Protein AF-A0A7Z0PFU5-F1 (afdb_monomer)

Solvent-accessible surface area (backbone atoms only — not comparable to full-atom values): 7622 Å² total; per-residue (Å²): 95,40,82,46,79,32,60,71,58,69,29,48,70,79,31,44,76,48,73,51,24,71,50,73,45,77,44,94,81,73,41,79,42,76,35,34,83,86,51,81,87,68,68,55,54,33,39,39,42,37,40,73,45,82,61,56,28,43,28,34,16,42,44,35,42,42,52,94,60,75,27,30,38,36,44,28,23,44,59,11,38,40,32,45,43,24,29,49,36,74,40,51,35,38,34,45,26,9,21,59,73,40,72,54,96,74,36,80,78,50,66,49,80,43,68,13,46,33,38,28,66,29,46,37,44,31,72,42,49,76,44,80,45,45,65,42,78,46,69,72,35,59,78,48,72,93

Radius of gyration: 14.57 Å; Cα contacts (8 Å, |Δi|>4): 423; chains: 1; bounding box: 32×33×33 Å

Structure (mmCIF, N/CA/C/O backbone):
data_AF-A0A7Z0PFU5-F1
#
_entry.id   AF-A0A7Z0PFU5-F1
#
loop_
_atom_site.group_PDB
_atom_site.id
_atom_site.type_symbol
_atom_site.label_atom_id
_atom_site.label_alt_id
_atom_site.label_comp_id
_atom_site.label_asym_id
_atom_site.label_entity_id
_atom_site.label_seq_id
_atom_site.pdbx_PDB_ins_code
_atom_site.Cartn_x
_atom_site.Cartn_y
_atom_site.Cartn_z
_atom_site.occupancy
_atom_site.B_iso_or_equiv
_atom_site.auth_seq_id
_atom_site.auth_comp_id
_atom_site.auth_asym_id
_atom_site.auth_atom_id
_atom_site.pdbx_PDB_model_num
ATOM 1 N N . VAL A 1 1 ? -0.068 -11.520 -8.254 1.00 90.56 1 VAL A N 1
ATOM 2 C CA . VAL A 1 1 ? -0.134 -10.581 -7.090 1.00 90.56 1 VAL A CA 1
ATOM 3 C C . VAL A 1 1 ? 1.230 -10.490 -6.425 1.00 90.56 1 VAL A C 1
ATOM 5 O O . VAL A 1 1 ? 1.909 -11.505 -6.357 1.00 90.56 1 VAL A O 1
ATOM 8 N N . SER A 1 2 ? 1.641 -9.316 -5.938 1.00 94.19 2 SER A N 1
ATOM 9 C CA . SER A 1 2 ? 2.787 -9.179 -5.024 1.00 94.19 2 SER A CA 1
ATOM 10 C C . SER A 1 2 ? 2.278 -9.054 -3.589 1.00 94.19 2 SER A C 1
ATOM 12 O O . SER A 1 2 ? 1.495 -8.150 -3.313 1.00 94.19 2 SER A O 1
ATOM 14 N N . HIS A 1 3 ? 2.687 -9.951 -2.689 1.00 94.94 3 HIS A N 1
ATOM 15 C CA . HIS A 1 3 ? 2.296 -9.930 -1.274 1.00 94.94 3 HIS A CA 1
ATOM 16 C C . HIS A 1 3 ? 3.521 -9.661 -0.408 1.00 94.94 3 HIS A C 1
ATOM 18 O O . HIS A 1 3 ? 4.440 -10.475 -0.345 1.00 94.94 3 HIS A O 1
ATOM 24 N N . SER A 1 4 ? 3.513 -8.514 0.263 1.00 96.25 4 SER A N 1
ATOM 25 C CA . SER A 1 4 ? 4.558 -8.084 1.185 1.00 96.25 4 SER A CA 1
ATOM 26 C C . SER A 1 4 ? 3.995 -8.007 2.597 1.00 96.25 4 SER A C 1
ATOM 28 O O . SER A 1 4 ? 3.005 -7.317 2.835 1.00 96.25 4 SER A O 1
ATOM 30 N N . THR A 1 5 ? 4.638 -8.690 3.542 1.00 97.62 5 THR A N 1
ATOM 31 C CA . THR A 1 5 ? 4.245 -8.679 4.955 1.00 97.62 5 THR A CA 1
ATOM 32 C C . THR A 1 5 ? 5.131 -7.748 5.770 1.00 97.62 5 THR A C 1
ATOM 34 O O . THR A 1 5 ? 6.357 -7.803 5.657 1.00 97.62 5 THR A O 1
ATOM 37 N N . PHE A 1 6 ? 4.528 -6.967 6.658 1.00 98.00 6 PHE A N 1
ATOM 38 C CA . PHE A 1 6 ? 5.217 -6.010 7.515 1.00 98.00 6 PHE A CA 1
ATOM 39 C C . PHE A 1 6 ? 4.883 -6.259 8.985 1.00 98.00 6 PHE A C 1
ATOM 41 O O . PHE A 1 6 ? 3.779 -6.691 9.324 1.00 98.00 6 PHE A O 1
ATOM 48 N N . LYS A 1 7 ? 5.830 -5.964 9.881 1.00 98.31 7 LYS A N 1
ATOM 49 C CA . LYS A 1 7 ? 5.509 -5.773 11.305 1.00 98.31 7 LYS A CA 1
ATOM 50 C C . LYS A 1 7 ? 4.924 -4.391 11.542 1.00 98.31 7 LYS A C 1
ATOM 52 O O . LYS A 1 7 ? 3.928 -4.270 12.240 1.00 98.31 7 LYS A O 1
ATOM 57 N N . GLU A 1 8 ? 5.472 -3.394 10.867 1.00 97.88 8 GLU A N 1
ATOM 58 C CA . GLU A 1 8 ? 4.973 -2.028 10.862 1.00 97.88 8 GLU A CA 1
ATOM 59 C C . GLU A 1 8 ? 5.042 -1.487 9.440 1.00 97.88 8 GLU A C 1
ATOM 61 O O . GLU A 1 8 ? 6.020 -1.717 8.726 1.00 97.88 8 GLU A O 1
ATOM 66 N N . PHE A 1 9 ? 4.011 -0.753 9.034 1.00 98.50 9 PHE A N 1
ATOM 67 C CA . PHE A 1 9 ? 4.008 -0.026 7.774 1.00 98.50 9 PHE A CA 1
ATOM 68 C C . PHE A 1 9 ? 3.505 1.389 8.027 1.00 98.50 9 PHE A C 1
ATOM 70 O O . PHE A 1 9 ? 2.340 1.589 8.371 1.00 98.50 9 PHE A O 1
ATOM 77 N N . ASN A 1 10 ? 4.400 2.358 7.864 1.00 98.38 10 ASN A N 1
ATOM 78 C CA . ASN A 1 10 ? 4.145 3.776 8.067 1.00 98.38 10 ASN A CA 1
ATOM 79 C C . ASN A 1 10 ? 4.736 4.559 6.894 1.00 98.38 10 ASN A C 1
ATOM 81 O O . ASN A 1 10 ? 5.801 4.212 6.383 1.00 98.38 10 ASN A O 1
ATOM 85 N N . VAL A 1 11 ? 4.074 5.644 6.506 1.00 98.25 11 VAL A N 1
ATOM 86 C CA . VAL A 1 11 ? 4.587 6.589 5.512 1.00 98.25 11 VAL A CA 1
ATOM 87 C C . VAL A 1 11 ? 4.820 7.909 6.225 1.00 98.25 11 VAL A C 1
ATOM 89 O O . VAL A 1 11 ? 3.891 8.514 6.752 1.00 98.25 11 VAL A O 1
ATOM 92 N N . SER A 1 12 ? 6.079 8.334 6.285 1.00 97.25 12 SER A N 1
ATOM 93 C CA . SER A 1 12 ? 6.437 9.639 6.847 1.00 97.25 12 SER A CA 1
ATOM 94 C C . SER A 1 12 ? 6.086 10.775 5.879 1.00 97.25 12 SER A C 1
ATOM 96 O O . SER A 1 12 ? 5.743 10.529 4.726 1.00 97.25 12 SER A O 1
ATOM 98 N N . GLU A 1 13 ? 6.255 12.023 6.310 1.00 96.19 13 GLU A N 1
ATOM 99 C CA . GLU A 1 13 ? 6.075 13.209 5.455 1.00 96.19 13 GLU A CA 1
ATOM 100 C C . GLU A 1 13 ? 7.007 13.219 4.229 1.00 96.19 13 GLU A C 1
ATOM 102 O O . GLU A 1 13 ? 6.680 13.809 3.204 1.00 96.19 13 GLU A O 1
ATOM 107 N N . LYS A 1 14 ? 8.141 12.503 4.288 1.00 96.00 14 LYS A N 1
ATOM 108 C CA . LYS A 1 14 ? 9.040 12.311 3.134 1.00 96.00 14 LYS A CA 1
ATOM 109 C C . LYS A 1 14 ? 8.459 11.383 2.058 1.00 96.00 14 LYS A C 1
ATOM 111 O O . LYS A 1 14 ? 9.021 11.288 0.972 1.00 96.00 14 LYS A O 1
ATOM 116 N N . GLY A 1 15 ? 7.360 10.696 2.362 1.00 97.62 15 GLY A N 1
ATOM 117 C CA . GLY A 1 15 ? 6.712 9.731 1.486 1.00 97.62 15 GLY A CA 1
ATOM 118 C C . GLY A 1 15 ? 7.393 8.360 1.444 1.00 97.62 15 GLY A C 1
ATOM 119 O O . GLY A 1 15 ? 8.338 8.079 2.187 1.00 97.62 15 GLY A O 1
ATOM 120 N N . ALA A 1 16 ? 6.866 7.485 0.590 1.00 97.94 16 ALA A N 1
ATOM 121 C CA . ALA A 1 16 ? 7.380 6.147 0.317 1.00 97.94 16 ALA A CA 1
ATOM 122 C C . ALA A 1 16 ? 7.107 5.746 -1.139 1.00 97.94 16 ALA A C 1
ATOM 124 O O . ALA A 1 16 ? 6.137 6.201 -1.746 1.00 97.94 16 ALA A O 1
ATOM 125 N N . VAL A 1 17 ? 7.951 4.866 -1.687 1.00 98.19 17 VAL A N 1
ATOM 126 C CA . VAL A 1 17 ? 7.843 4.400 -3.075 1.00 98.19 17 VAL A CA 1
ATOM 127 C C . VAL A 1 17 ? 7.658 2.885 -3.136 1.00 98.19 17 VAL A C 1
ATOM 129 O O . VAL A 1 17 ? 8.477 2.128 -2.615 1.00 98.19 17 VAL A O 1
ATOM 132 N N . ILE A 1 18 ? 6.619 2.437 -3.840 1.00 97.88 18 ILE A N 1
ATOM 133 C CA . ILE A 1 18 ? 6.425 1.047 -4.256 1.00 97.88 18 ILE A CA 1
ATOM 134 C C . ILE A 1 18 ? 7.145 0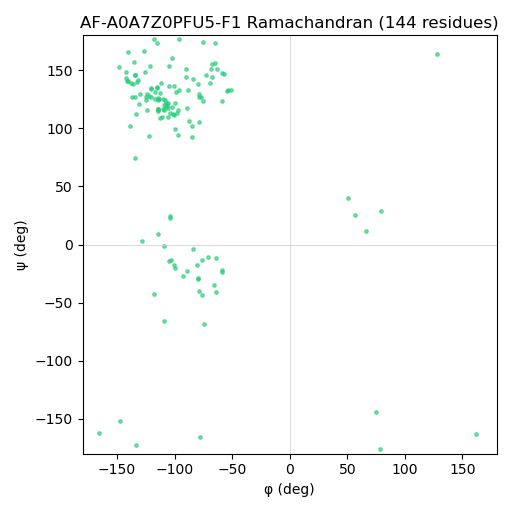.854 -5.593 1.00 97.88 18 ILE A C 1
ATOM 136 O O . ILE A 1 18 ? 6.685 1.316 -6.637 1.00 97.88 18 ILE A O 1
ATOM 140 N N . ASN A 1 19 ? 8.288 0.165 -5.578 1.00 97.25 19 ASN A N 1
ATOM 141 C CA . ASN A 1 19 ? 9.062 -0.088 -6.794 1.00 97.25 19 ASN A CA 1
ATOM 142 C C . ASN A 1 19 ? 8.549 -1.332 -7.546 1.00 97.25 19 ASN A C 1
ATOM 144 O O . ASN A 1 19 ? 8.991 -2.452 -7.286 1.00 97.25 19 ASN A O 1
ATOM 148 N N . ASN A 1 20 ? 7.634 -1.128 -8.495 1.00 96.81 20 ASN A N 1
ATOM 149 C CA . ASN A 1 20 ? 7.123 -2.151 -9.416 1.00 96.81 20 ASN A CA 1
ATOM 150 C C . ASN A 1 20 ? 7.719 -1.999 -10.838 1.00 96.81 20 ASN A C 1
ATOM 152 O O . ASN A 1 20 ? 7.137 -2.442 -11.831 1.00 96.81 20 ASN A O 1
ATOM 156 N N . ALA A 1 21 ? 8.881 -1.347 -10.968 1.00 96.12 21 ALA A N 1
ATOM 157 C CA . ALA A 1 21 ? 9.538 -1.097 -12.246 1.00 96.12 21 ALA A CA 1
ATOM 158 C C . ALA A 1 21 ? 10.606 -2.165 -12.533 1.00 96.12 21 ALA A C 1
ATOM 160 O O . ALA A 1 21 ? 11.434 -2.459 -11.680 1.00 96.12 21 ALA A O 1
ATOM 161 N N . LYS A 1 22 ? 10.626 -2.735 -13.748 1.00 93.94 22 LYS A N 1
ATOM 162 C CA . LYS A 1 22 ? 11.664 -3.705 -14.173 1.00 93.94 22 LYS A CA 1
ATOM 163 C C . LYS A 1 22 ? 12.971 -3.025 -14.601 1.00 93.94 22 LYS A C 1
ATOM 165 O O . LYS A 1 22 ? 14.044 -3.590 -14.450 1.00 93.94 22 LYS A O 1
ATOM 170 N N . ASN A 1 23 ? 12.866 -1.803 -15.116 1.00 94.31 23 ASN A N 1
ATOM 171 C CA . ASN A 1 23 ? 13.988 -0.969 -15.544 1.00 94.31 23 ASN A CA 1
ATOM 172 C C . ASN A 1 23 ? 14.068 0.276 -14.652 1.00 94.31 23 ASN A C 1
ATOM 174 O O . ASN A 1 23 ? 13.157 0.518 -13.860 1.00 94.31 23 ASN A O 1
ATOM 178 N N . ILE A 1 24 ? 15.125 1.077 -14.819 1.00 96.25 24 ILE A N 1
ATOM 179 C CA . ILE A 1 24 ? 15.244 2.388 -14.165 1.00 96.25 24 ILE A CA 1
ATOM 180 C C . ILE A 1 24 ? 13.974 3.214 -14.419 1.00 96.25 24 ILE A C 1
ATOM 182 O O . ILE A 1 24 ? 13.498 3.308 -15.553 1.00 96.25 24 ILE A O 1
ATOM 186 N N . ALA A 1 25 ? 13.447 3.818 -13.358 1.00 96.12 25 ALA A N 1
ATOM 187 C CA . ALA A 1 25 ? 12.277 4.684 -13.388 1.00 96.12 25 ALA A CA 1
ATOM 188 C C . ALA A 1 25 ? 12.525 5.938 -12.541 1.00 96.12 25 ALA A C 1
ATOM 190 O O . ALA A 1 25 ? 13.377 5.952 -11.653 1.00 96.12 25 ALA A O 1
ATOM 191 N N . ARG A 1 26 ? 11.790 7.015 -12.830 1.00 96.81 26 ARG A N 1
ATOM 192 C CA . ARG A 1 26 ? 11.896 8.282 -12.102 1.00 96.81 26 ARG A CA 1
ATOM 193 C C . ARG A 1 26 ? 10.689 8.453 -11.185 1.00 96.81 26 ARG A C 1
ATOM 195 O O . ARG A 1 26 ? 9.571 8.548 -11.673 1.00 96.81 26 ARG A O 1
ATOM 202 N N . SER A 1 27 ? 10.944 8.518 -9.886 1.00 97.12 27 SER A N 1
ATOM 203 C CA . SER A 1 27 ? 9.990 8.888 -8.843 1.00 97.12 27 SER A CA 1
ATOM 204 C C . SER A 1 27 ? 9.906 10.399 -8.690 1.00 97.12 27 SER A C 1
ATOM 206 O O . SER A 1 27 ? 10.921 11.104 -8.759 1.00 97.12 27 SER A O 1
ATOM 208 N N . ARG A 1 28 ? 8.690 10.891 -8.439 1.00 95.81 28 ARG A N 1
ATOM 209 C CA . ARG A 1 28 ? 8.438 12.296 -8.108 1.00 95.81 28 ARG A CA 1
ATOM 210 C C . ARG A 1 28 ? 9.052 12.680 -6.763 1.00 95.81 28 ARG A C 1
ATOM 212 O O . ARG A 1 28 ? 9.525 13.804 -6.632 1.00 95.81 28 ARG A O 1
ATOM 219 N N . ILE A 1 29 ? 9.070 11.762 -5.793 1.00 96.56 29 ILE A N 1
ATOM 220 C CA . ILE A 1 29 ? 9.541 12.039 -4.423 1.00 96.56 29 ILE A CA 1
ATOM 221 C C . ILE A 1 29 ? 10.978 11.578 -4.136 1.00 96.56 29 ILE A C 1
ATOM 223 O O . ILE A 1 29 ? 11.596 12.081 -3.204 1.00 96.56 29 ILE A O 1
ATOM 227 N N . ALA A 1 30 ? 11.528 10.646 -4.920 1.00 96.81 30 ALA A N 1
ATOM 228 C CA . ALA A 1 30 ? 12.826 10.018 -4.647 1.00 96.81 30 ALA A CA 1
ATOM 229 C C . ALA A 1 30 ? 13.819 10.052 -5.827 1.00 96.81 30 ALA A C 1
ATOM 231 O O . ALA A 1 30 ? 14.928 9.533 -5.714 1.00 96.81 30 ALA A O 1
ATOM 232 N N . GLY A 1 31 ? 13.468 10.682 -6.954 1.00 97.19 31 GLY A N 1
ATOM 233 C CA . GLY A 1 31 ? 14.368 10.815 -8.102 1.00 97.19 31 GLY A CA 1
ATOM 234 C C . GLY A 1 31 ? 14.528 9.514 -8.894 1.00 97.19 31 GLY A C 1
ATOM 235 O O . GLY A 1 31 ? 13.567 8.777 -9.089 1.00 97.19 31 GLY A O 1
ATOM 236 N N . LEU A 1 32 ? 15.721 9.246 -9.430 1.00 97.62 32 LEU A N 1
ATOM 237 C CA . LEU A 1 32 ? 15.966 8.032 -10.217 1.00 97.62 32 LEU A CA 1
ATOM 238 C C . LEU A 1 32 ? 16.115 6.810 -9.304 1.00 97.62 32 LEU A C 1
ATOM 240 O O . LEU A 1 32 ? 16.956 6.801 -8.409 1.00 97.62 32 LEU A O 1
ATOM 244 N N . ILE A 1 33 ? 15.330 5.768 -9.573 1.00 97.62 33 ILE A N 1
ATOM 245 C CA . ILE A 1 33 ? 15.361 4.491 -8.859 1.00 97.62 33 ILE A CA 1
ATOM 246 C C . ILE A 1 33 ? 15.674 3.375 -9.858 1.00 97.62 33 ILE A C 1
ATOM 248 O O . ILE A 1 33 ? 15.099 3.317 -10.947 1.00 97.62 33 ILE A O 1
ATOM 252 N N . ASN A 1 34 ? 16.588 2.479 -9.484 1.00 97.56 34 ASN A N 1
ATOM 253 C CA . ASN A 1 34 ? 16.904 1.290 -10.272 1.00 97.56 34 ASN A CA 1
ATOM 254 C C . ASN A 1 34 ? 15.711 0.327 -10.357 1.00 97.56 34 ASN A C 1
ATOM 256 O O . ASN A 1 34 ? 14.842 0.302 -9.483 1.00 97.56 34 ASN A O 1
ATOM 260 N N . GLY A 1 35 ? 15.702 -0.503 -11.400 1.00 95.25 35 GLY A N 1
ATOM 261 C CA . GLY A 1 35 ? 14.712 -1.568 -11.536 1.00 95.25 35 GLY A CA 1
ATOM 262 C C . GLY A 1 35 ? 14.715 -2.514 -10.332 1.00 95.25 35 GLY A C 1
ATOM 263 O O . GLY A 1 35 ? 15.749 -2.769 -9.712 1.00 95.25 35 GLY A O 1
ATOM 264 N N . ASN A 1 36 ? 13.541 -3.029 -9.987 1.00 95.69 36 ASN A N 1
ATOM 265 C CA . ASN A 1 36 ? 13.365 -4.006 -8.930 1.00 95.69 36 ASN A CA 1
ATOM 266 C C . ASN A 1 36 ? 13.763 -5.404 -9.427 1.00 95.69 36 ASN A C 1
ATOM 268 O O . ASN A 1 36 ? 13.005 -6.067 -10.136 1.00 95.69 36 ASN A O 1
ATOM 272 N N . ASN A 1 37 ? 14.930 -5.874 -8.985 1.00 94.31 37 ASN A N 1
ATOM 273 C CA . ASN A 1 37 ? 15.473 -7.191 -9.335 1.00 94.31 37 ASN A CA 1
ATOM 274 C C . ASN A 1 37 ? 14.622 -8.376 -8.837 1.00 94.31 37 ASN A C 1
ATOM 276 O O . ASN A 1 37 ? 14.845 -9.505 -9.266 1.00 94.31 37 ASN A O 1
ATOM 280 N N . ASN A 1 38 ? 13.639 -8.144 -7.960 1.00 93.25 38 ASN A N 1
ATOM 281 C CA . ASN A 1 38 ? 12.694 -9.183 -7.540 1.00 93.25 38 ASN A CA 1
ATOM 282 C C . ASN A 1 38 ? 11.626 -9.483 -8.610 1.00 93.25 38 ASN A C 1
ATOM 284 O O . ASN A 1 38 ? 10.930 -10.494 -8.516 1.00 93.25 38 ASN A O 1
ATOM 288 N N . ILE A 1 39 ? 11.487 -8.633 -9.635 1.00 92.00 39 ILE A N 1
ATOM 289 C CA . ILE A 1 39 ? 10.547 -8.834 -10.744 1.00 92.00 39 ILE A CA 1
ATOM 290 C C . ILE A 1 39 ? 11.211 -9.723 -11.799 1.00 92.00 39 ILE A C 1
ATOM 292 O O . ILE A 1 39 ? 12.023 -9.253 -12.595 1.00 92.00 39 ILE A O 1
ATOM 296 N N . LYS A 1 40 ? 10.848 -11.010 -11.822 1.00 83.56 40 LYS A N 1
ATOM 297 C CA . LYS A 1 40 ? 11.403 -11.981 -12.782 1.00 83.56 40 LYS A CA 1
ATOM 298 C C . LYS A 1 40 ? 10.824 -11.773 -14.185 1.00 83.56 40 LYS A C 1
ATOM 300 O O . LYS A 1 40 ? 11.503 -11.272 -15.085 1.00 83.56 40 LYS A O 1
ATOM 305 N N . ASP A 1 41 ? 9.535 -12.055 -14.338 1.00 81.06 41 ASP A N 1
ATOM 306 C CA . ASP A 1 41 ? 8.872 -12.027 -15.643 1.00 81.06 41 ASP A CA 1
ATOM 307 C C . ASP A 1 41 ? 7.921 -10.843 -15.749 1.00 81.06 41 ASP A C 1
ATOM 309 O O . ASP A 1 41 ? 8.184 -9.893 -16.495 1.00 81.06 41 ASP A O 1
ATOM 313 N N . THR A 1 42 ? 6.862 -10.865 -14.943 1.00 88.12 42 THR A N 1
ATOM 314 C CA . THR A 1 42 ? 5.754 -9.914 -15.003 1.00 88.12 42 THR A CA 1
ATOM 315 C C . THR A 1 42 ? 5.720 -9.002 -13.786 1.00 88.12 42 THR A C 1
ATOM 317 O O . THR A 1 42 ? 5.899 -9.441 -12.650 1.00 88.12 42 THR A O 1
ATOM 320 N N . ARG A 1 43 ? 5.433 -7.721 -14.029 1.00 92.44 43 ARG A N 1
ATOM 321 C CA . ARG A 1 43 ? 5.109 -6.758 -12.973 1.00 92.44 43 ARG A CA 1
ATOM 322 C C . ARG A 1 43 ? 3.830 -7.178 -12.255 1.00 92.44 43 ARG A C 1
ATOM 324 O O . ARG A 1 43 ? 2.949 -7.797 -12.855 1.00 92.44 43 ARG A O 1
ATOM 331 N N . ALA A 1 44 ? 3.716 -6.817 -10.984 1.00 93.56 44 ALA A N 1
ATOM 332 C CA . ALA A 1 44 ? 2.481 -7.042 -10.254 1.00 93.56 44 ALA A CA 1
ATOM 333 C C . ALA A 1 44 ? 1.382 -6.113 -10.790 1.00 93.56 44 ALA A C 1
ATOM 335 O O . ALA A 1 44 ? 1.648 -4.943 -11.055 1.00 93.56 44 ALA A O 1
ATOM 336 N N . LYS A 1 45 ? 0.159 -6.631 -10.924 1.00 94.44 45 LYS A N 1
ATOM 337 C CA . LYS A 1 45 ? -1.057 -5.823 -11.143 1.00 94.44 45 LYS A CA 1
ATOM 338 C C . LYS A 1 45 ? -1.717 -5.398 -9.829 1.00 94.44 45 LYS A C 1
ATOM 340 O O . LYS A 1 45 ? -2.417 -4.399 -9.789 1.00 94.44 45 LYS A O 1
ATOM 345 N N . LEU A 1 46 ? -1.435 -6.144 -8.761 1.00 95.44 46 LEU A N 1
ATOM 346 C CA . LEU A 1 46 ? -1.922 -5.918 -7.407 1.00 95.44 46 LEU A CA 1
ATOM 347 C C . LEU A 1 46 ? -0.762 -6.068 -6.417 1.00 95.44 46 LEU A C 1
ATOM 349 O O . LEU A 1 46 ? -0.082 -7.102 -6.428 1.00 95.44 46 LEU A O 1
ATOM 353 N N . ALA A 1 47 ? -0.559 -5.063 -5.568 1.00 96.75 47 ALA A N 1
ATOM 354 C CA . ALA A 1 47 ? 0.359 -5.083 -4.436 1.00 96.75 47 ALA A CA 1
ATOM 355 C C . ALA A 1 47 ? -0.425 -5.121 -3.116 1.00 96.75 47 ALA A C 1
ATOM 357 O O . ALA A 1 47 ? -1.126 -4.175 -2.770 1.00 96.75 47 ALA A O 1
ATOM 358 N N . LEU A 1 48 ? -0.278 -6.208 -2.362 1.00 97.69 48 LEU A N 1
ATOM 359 C CA . LEU A 1 48 ? -0.819 -6.358 -1.018 1.00 97.69 48 LEU A CA 1
ATOM 360 C C . LEU A 1 48 ? 0.265 -6.032 0.015 1.00 97.69 48 LEU A C 1
ATOM 362 O O . LEU A 1 48 ? 1.263 -6.746 0.125 1.00 97.69 48 LEU A O 1
ATOM 366 N N . LEU A 1 49 ? 0.040 -4.970 0.782 1.00 98.31 49 LEU A N 1
ATOM 367 C CA . LEU A 1 49 ? 0.834 -4.557 1.932 1.00 98.31 49 LEU A CA 1
ATOM 368 C C . LEU A 1 49 ? 0.110 -5.028 3.199 1.00 98.31 49 LEU A C 1
ATOM 370 O O . LEU A 1 49 ? -0.870 -4.423 3.630 1.00 98.31 49 LEU A O 1
ATOM 374 N N . ASP A 1 50 ? 0.560 -6.146 3.758 1.00 98.06 50 ASP A N 1
ATOM 375 C CA . ASP A 1 50 ? -0.115 -6.841 4.855 1.00 98.06 50 ASP A CA 1
ATOM 376 C C . ASP A 1 50 ? 0.619 -6.622 6.182 1.00 98.06 50 ASP A C 1
ATOM 378 O O . ASP A 1 50 ? 1.727 -7.122 6.395 1.00 98.06 50 ASP A O 1
ATOM 382 N N . VAL A 1 51 ? 0.019 -5.847 7.083 1.00 98.56 51 VAL A N 1
ATOM 383 C CA . VAL A 1 51 ? 0.585 -5.551 8.399 1.00 98.56 51 VAL A CA 1
ATOM 384 C C . VAL A 1 51 ? 0.128 -6.604 9.404 1.00 98.56 51 VAL A C 1
ATOM 386 O O . VAL A 1 51 ? -1.051 -6.745 9.718 1.00 98.56 51 VAL A O 1
ATOM 389 N N . THR A 1 52 ? 1.105 -7.334 9.934 1.00 97.56 52 THR A N 1
ATOM 390 C CA . THR A 1 52 ? 0.920 -8.467 10.856 1.00 97.56 52 THR A CA 1
ATOM 391 C C . THR A 1 52 ? 1.369 -8.163 12.287 1.00 97.56 52 THR A C 1
ATOM 393 O O . THR A 1 52 ? 1.317 -9.044 13.147 1.00 97.56 52 THR A O 1
ATOM 396 N N . GLY A 1 53 ? 1.884 -6.955 12.535 1.00 97.69 53 GLY A N 1
ATOM 397 C CA . GLY A 1 53 ? 2.208 -6.480 13.879 1.00 97.69 53 GLY A CA 1
ATOM 398 C C . GLY A 1 53 ? 0.973 -6.036 14.656 1.00 97.69 53 GLY A C 1
ATOM 399 O O . GLY A 1 53 ? -0.157 -6.344 14.282 1.00 97.69 53 GLY A O 1
ATOM 400 N N . LEU A 1 54 ? 1.213 -5.326 15.756 1.00 97.31 54 LEU A N 1
ATOM 401 C CA . LEU A 1 54 ? 0.172 -4.887 16.694 1.00 97.31 54 LEU A CA 1
ATOM 402 C C . LEU A 1 54 ? -0.183 -3.401 16.548 1.00 97.31 54 LEU A C 1
ATOM 404 O O . LEU A 1 54 ? -1.208 -2.965 17.061 1.00 97.31 54 LEU A O 1
ATOM 408 N N . GLU A 1 55 ? 0.641 -2.638 15.832 1.00 97.75 55 GLU A N 1
ATOM 409 C CA . GLU A 1 55 ? 0.490 -1.191 15.706 1.00 97.75 55 GLU A CA 1
ATOM 410 C C . GLU A 1 55 ? -0.380 -0.795 14.507 1.00 97.75 55 GLU A C 1
ATOM 412 O O . GLU A 1 55 ? -0.424 -1.480 13.476 1.00 97.75 55 GLU A O 1
ATOM 417 N N . GLU A 1 56 ? -1.058 0.348 14.636 1.00 97.94 56 GLU A N 1
ATOM 418 C CA . GLU A 1 56 ? -1.745 0.998 13.518 1.00 97.94 56 GLU A CA 1
ATOM 419 C C . GLU A 1 56 ? -0.749 1.531 12.475 1.00 97.94 56 GLU A C 1
ATOM 421 O O . GLU A 1 56 ? 0.398 1.862 12.782 1.00 97.94 56 GLU A O 1
ATOM 426 N N . SER A 1 57 ? -1.209 1.673 11.234 1.00 98.75 57 SER A N 1
ATOM 427 C CA . SER A 1 57 ? -0.443 2.334 10.176 1.00 98.75 57 SER A CA 1
ATOM 428 C C . SER A 1 57 ? -0.711 3.832 10.174 1.00 98.75 57 SER A C 1
ATOM 430 O O . SER A 1 57 ? -1.863 4.254 10.170 1.00 98.75 57 SER A O 1
ATOM 432 N N . LYS A 1 58 ? 0.338 4.652 10.110 1.00 98.44 58 LYS A N 1
ATOM 433 C CA . LYS A 1 58 ? 0.250 6.114 9.991 1.00 98.44 58 LYS A CA 1
ATOM 434 C C . LYS A 1 58 ? 0.807 6.551 8.645 1.00 98.44 58 LYS A C 1
ATOM 436 O O . LYS A 1 58 ? 1.994 6.357 8.376 1.00 98.44 58 LYS A O 1
ATOM 441 N N . LEU A 1 59 ? -0.038 7.145 7.807 1.00 98.25 59 LEU A N 1
ATOM 442 C CA . LEU A 1 59 ? 0.338 7.665 6.494 1.00 98.25 59 LEU A CA 1
ATOM 443 C C . LEU A 1 59 ? 0.277 9.194 6.518 1.00 98.25 59 LEU A C 1
ATOM 445 O O . LEU A 1 59 ? -0.803 9.772 6.601 1.00 98.25 59 LEU A O 1
ATOM 449 N N . LYS A 1 60 ? 1.446 9.834 6.470 1.00 97.19 60 LYS A N 1
ATOM 450 C CA . LYS A 1 60 ? 1.628 11.286 6.634 1.00 97.19 60 LYS A CA 1
ATOM 451 C C . LYS A 1 60 ? 2.131 12.004 5.382 1.00 97.19 60 LYS A C 1
ATOM 453 O O . LYS A 1 60 ? 2.580 13.142 5.453 1.00 97.19 60 LYS A O 1
ATOM 458 N N . GLY A 1 61 ? 2.175 11.311 4.253 1.00 95.94 61 GLY A N 1
ATOM 459 C CA . GLY A 1 61 ? 2.782 11.835 3.039 1.00 95.94 61 GLY A CA 1
ATOM 460 C C . GLY A 1 61 ? 2.402 11.024 1.813 1.00 95.94 61 GLY A C 1
ATOM 461 O O . GLY A 1 61 ? 1.434 10.260 1.826 1.00 95.94 61 GLY A O 1
ATOM 462 N N . ILE A 1 62 ? 3.183 11.199 0.749 1.00 96.88 62 ILE A N 1
ATOM 463 C CA . ILE A 1 62 ? 2.908 10.588 -0.550 1.00 96.88 62 ILE A CA 1
ATOM 464 C C . ILE A 1 62 ? 3.338 9.120 -0.547 1.00 96.88 62 ILE A C 1
ATOM 466 O O . ILE A 1 62 ? 4.498 8.811 -0.276 1.00 96.88 62 ILE A O 1
ATOM 470 N N . LEU A 1 63 ? 2.430 8.223 -0.917 1.00 97.62 63 LEU A N 1
ATOM 471 C CA . LEU A 1 63 ? 2.764 6.872 -1.352 1.00 97.62 63 LEU A CA 1
ATOM 472 C C . LEU A 1 63 ? 2.711 6.837 -2.884 1.00 97.62 63 LEU A C 1
ATOM 474 O O . LEU A 1 63 ? 1.647 6.985 -3.482 1.00 97.62 63 LEU A O 1
ATOM 478 N N . GLU A 1 64 ? 3.871 6.680 -3.513 1.00 97.06 64 GLU A N 1
ATOM 479 C CA . GLU A 1 64 ? 4.018 6.646 -4.970 1.00 97.06 64 GLU A CA 1
ATOM 480 C C . GLU A 1 64 ? 4.266 5.219 -5.459 1.00 97.06 64 GLU A C 1
ATOM 482 O O . GLU A 1 64 ? 5.109 4.509 -4.912 1.00 97.06 64 GLU A O 1
ATOM 487 N N . ALA A 1 65 ? 3.603 4.809 -6.537 1.00 96.88 65 ALA A N 1
ATOM 488 C CA . ALA A 1 65 ? 3.959 3.595 -7.259 1.00 96.88 65 ALA A CA 1
ATOM 489 C C . ALA A 1 65 ? 4.800 3.900 -8.507 1.00 96.88 65 ALA A C 1
ATOM 491 O O . ALA A 1 65 ? 4.449 4.726 -9.347 1.00 96.88 65 ALA A O 1
ATOM 492 N N . LEU A 1 66 ? 5.908 3.176 -8.669 1.00 97.06 66 LEU A N 1
ATOM 493 C CA . LEU A 1 66 ? 6.671 3.146 -9.913 1.00 97.06 66 LEU A CA 1
ATOM 494 C C . LEU A 1 66 ? 6.258 1.928 -10.718 1.00 97.06 66 LEU A C 1
ATOM 496 O O . LEU A 1 66 ? 6.796 0.839 -10.531 1.00 97.06 66 LEU A O 1
ATOM 500 N N . SER A 1 67 ? 5.305 2.112 -11.621 1.00 94.19 67 SER A N 1
ATOM 501 C CA . SER A 1 67 ? 4.831 1.065 -12.519 1.00 94.19 67 SER A CA 1
ATOM 502 C C . SER A 1 67 ? 4.552 1.656 -13.896 1.00 94.19 67 SER A C 1
ATOM 504 O O . SER A 1 67 ? 4.049 2.769 -14.005 1.00 94.19 67 SER A O 1
ATOM 506 N N . LYS A 1 68 ? 4.888 0.920 -14.962 1.00 90.25 68 LYS A N 1
ATOM 507 C CA . LYS A 1 68 ? 4.493 1.303 -16.331 1.00 90.25 68 LYS A CA 1
ATOM 508 C C . LYS A 1 68 ? 3.039 0.920 -16.626 1.00 90.25 68 LYS A C 1
ATOM 510 O O . LYS A 1 68 ? 2.394 1.563 -17.444 1.00 90.25 68 LYS A O 1
ATOM 515 N N . ASP A 1 69 ? 2.559 -0.135 -15.974 1.00 91.38 69 ASP A N 1
ATOM 516 C CA . ASP A 1 69 ? 1.184 -0.616 -16.085 1.00 91.38 69 ASP A CA 1
ATOM 517 C C . ASP A 1 69 ? 0.389 -0.176 -14.850 1.00 91.38 69 ASP A C 1
ATOM 519 O O . ASP A 1 69 ? 0.983 0.110 -13.805 1.00 91.38 69 ASP A O 1
ATOM 523 N N . LYS A 1 70 ? -0.944 -0.171 -14.947 1.00 93.31 70 LYS A N 1
ATOM 524 C CA . LYS A 1 70 ? -1.822 0.088 -13.799 1.00 93.31 70 LYS A CA 1
ATOM 525 C C . LYS A 1 70 ? -1.492 -0.872 -12.652 1.00 93.31 70 LYS A C 1
ATOM 527 O O . LYS A 1 70 ? -1.357 -2.078 -12.873 1.00 93.31 70 LYS A O 1
ATOM 532 N N . LEU A 1 71 ? -1.347 -0.314 -11.454 1.00 95.38 71 LEU A N 1
ATOM 533 C CA . LEU A 1 71 ? -1.099 -1.054 -10.224 1.00 95.38 71 LEU A CA 1
ATOM 534 C C . LEU A 1 71 ? -2.169 -0.693 -9.200 1.00 95.38 71 LEU A C 1
ATOM 536 O O . LEU A 1 71 ? -2.313 0.477 -8.838 1.00 95.38 71 LEU A O 1
ATOM 540 N N . ASP A 1 72 ? -2.846 -1.720 -8.708 1.00 95.88 72 ASP A N 1
ATOM 541 C CA . ASP A 1 72 ? -3.726 -1.630 -7.554 1.00 95.88 72 ASP A CA 1
ATOM 542 C C . ASP A 1 72 ? -2.925 -1.914 -6.284 1.00 95.88 72 ASP A C 1
ATOM 544 O O . ASP A 1 72 ? -2.010 -2.747 -6.275 1.00 95.88 72 ASP A O 1
ATOM 548 N N . VAL A 1 73 ? -3.252 -1.219 -5.201 1.00 97.19 73 VAL A N 1
ATOM 549 C CA . VAL A 1 73 ? -2.557 -1.339 -3.920 1.00 97.19 73 VAL A CA 1
ATOM 550 C C . VAL A 1 73 ? -3.577 -1.538 -2.812 1.00 97.19 73 VAL A C 1
ATOM 552 O O . VAL A 1 73 ? -4.514 -0.761 -2.672 1.00 97.19 73 VAL A O 1
ATOM 555 N N . ILE A 1 74 ? -3.363 -2.559 -1.985 1.00 97.94 74 ILE A N 1
ATOM 556 C CA . ILE A 1 74 ? -4.123 -2.778 -0.755 1.00 97.94 74 ILE A CA 1
ATOM 557 C C . ILE A 1 74 ? -3.176 -2.595 0.422 1.00 97.94 74 ILE A C 1
ATOM 559 O O . ILE A 1 74 ? -2.173 -3.302 0.515 1.00 97.94 74 ILE A O 1
ATOM 563 N N . LEU A 1 75 ? -3.520 -1.712 1.355 1.00 98.56 75 LEU A N 1
ATOM 564 C CA . LEU A 1 75 ? -2.934 -1.705 2.691 1.00 98.56 75 LEU A CA 1
ATOM 565 C C . LEU A 1 75 ? -3.918 -2.348 3.669 1.00 98.56 75 LEU A C 1
ATOM 567 O O . LEU A 1 75 ? -4.980 -1.794 3.952 1.00 98.56 75 LEU A O 1
ATOM 571 N N . SER A 1 76 ? -3.541 -3.516 4.183 1.00 98.50 76 SER A N 1
ATOM 572 C CA . SER A 1 76 ? -4.286 -4.275 5.186 1.00 98.50 76 SER A CA 1
ATOM 573 C C . SER A 1 76 ? -3.612 -4.115 6.541 1.00 98.50 76 SER A C 1
ATOM 575 O O . SER A 1 76 ? -2.501 -4.602 6.742 1.00 98.50 76 SER A O 1
ATOM 577 N N . ASN A 1 77 ? -4.279 -3.446 7.481 1.00 98.62 77 ASN A N 1
ATOM 578 C CA . ASN A 1 77 ? -3.840 -3.391 8.872 1.00 98.62 77 ASN A CA 1
ATOM 579 C C . ASN A 1 77 ? -5.037 -3.537 9.827 1.00 98.62 77 ASN A C 1
ATOM 581 O O . ASN A 1 77 ? -5.761 -2.565 10.065 1.00 98.62 77 ASN A O 1
ATOM 585 N N . PRO A 1 78 ? -5.250 -4.728 10.421 1.00 97.81 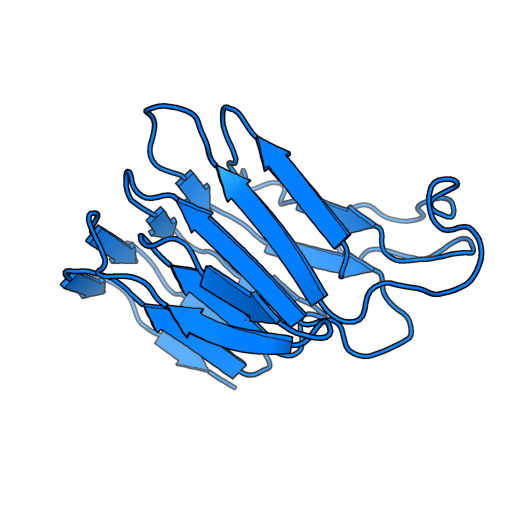78 PRO A N 1
ATOM 586 C CA . PRO A 1 78 ? -6.355 -4.969 11.347 1.00 97.81 78 PRO A CA 1
ATOM 587 C C . PRO A 1 78 ? -6.369 -4.071 12.588 1.00 97.81 78 PRO A C 1
ATOM 589 O O . PRO A 1 78 ? -7.431 -3.912 13.188 1.00 97.81 78 PRO A O 1
ATOM 592 N N . ASN A 1 79 ? -5.226 -3.490 12.966 1.00 98.25 79 ASN A N 1
ATOM 593 C CA . ASN A 1 79 ? -5.105 -2.633 14.147 1.00 98.25 79 ASN A CA 1
ATOM 594 C C . ASN A 1 79 ? -5.596 -1.199 13.889 1.00 98.25 79 ASN A C 1
ATOM 596 O O . ASN A 1 79 ? -5.908 -0.481 14.834 1.00 98.25 79 ASN A O 1
ATOM 600 N N . GLY A 1 80 ? -5.718 -0.793 12.622 1.00 98.44 80 GLY A N 1
ATOM 601 C CA . GLY A 1 80 ? -6.195 0.531 12.226 1.00 98.44 80 GLY A CA 1
ATOM 602 C C . GLY A 1 80 ? -5.259 1.255 11.262 1.00 98.44 80 GLY A C 1
ATOM 603 O O . GLY A 1 80 ? -4.097 0.879 11.080 1.00 98.44 80 GLY A O 1
ATOM 604 N N . ILE A 1 81 ? -5.791 2.302 10.625 1.00 98.69 81 ILE A N 1
ATOM 605 C CA . ILE A 1 81 ? -5.047 3.160 9.693 1.00 98.69 81 ILE A CA 1
ATOM 606 C C . ILE A 1 81 ? -5.392 4.628 9.966 1.00 98.69 81 ILE A C 1
ATOM 608 O O . ILE A 1 81 ? -6.555 5.026 9.957 1.00 98.69 81 ILE A O 1
ATOM 612 N N . THR A 1 82 ? -4.367 5.446 10.172 1.00 98.31 82 THR A N 1
ATOM 613 C CA . THR A 1 82 ? -4.467 6.897 10.322 1.00 98.31 82 THR A CA 1
ATOM 614 C C . THR A 1 82 ? -3.873 7.587 9.098 1.00 98.31 82 THR A C 1
ATOM 616 O O . THR A 1 82 ? -2.708 7.374 8.760 1.00 98.31 82 THR A O 1
ATOM 619 N N . LEU A 1 83 ? -4.665 8.447 8.466 1.00 97.50 83 LEU A N 1
ATOM 620 C CA . LEU A 1 83 ? -4.297 9.287 7.331 1.00 97.50 83 LEU A CA 1
ATOM 621 C C . LEU A 1 83 ? -4.136 10.725 7.836 1.00 97.50 83 LEU A C 1
ATOM 623 O O . LEU A 1 83 ? -5.055 11.294 8.416 1.00 97.50 83 LEU A O 1
ATOM 627 N N . ASP A 1 84 ? -2.963 11.317 7.662 1.00 95.75 84 ASP A N 1
ATOM 628 C CA . ASP A 1 84 ? -2.635 12.660 8.154 1.00 95.75 84 ASP A CA 1
ATOM 629 C C . ASP A 1 84 ? -1.940 13.438 7.034 1.00 95.75 84 ASP A C 1
ATOM 631 O O . ASP A 1 84 ? -0.721 13.583 7.016 1.00 95.75 84 ASP A O 1
ATOM 635 N N . GLY A 1 85 ? -2.723 13.870 6.041 1.00 92.19 85 GLY A N 1
ATOM 636 C CA . GLY A 1 85 ? -2.193 14.474 4.814 1.00 92.19 85 GLY A CA 1
ATOM 637 C C . GLY A 1 85 ? -1.678 13.431 3.820 1.00 92.19 85 GLY A C 1
ATOM 638 O O . GLY A 1 85 ? -0.723 13.685 3.088 1.00 92.19 85 GLY A O 1
ATOM 639 N N . ALA A 1 86 ? -2.255 12.226 3.836 1.00 95.75 86 ALA A N 1
ATOM 640 C CA . ALA A 1 86 ? -1.861 11.158 2.926 1.00 95.75 86 ALA A CA 1
ATOM 641 C C . ALA A 1 86 ? -2.230 11.507 1.478 1.00 95.75 86 ALA A C 1
ATOM 643 O O . ALA A 1 86 ? -3.268 12.114 1.200 1.00 95.75 86 ALA A 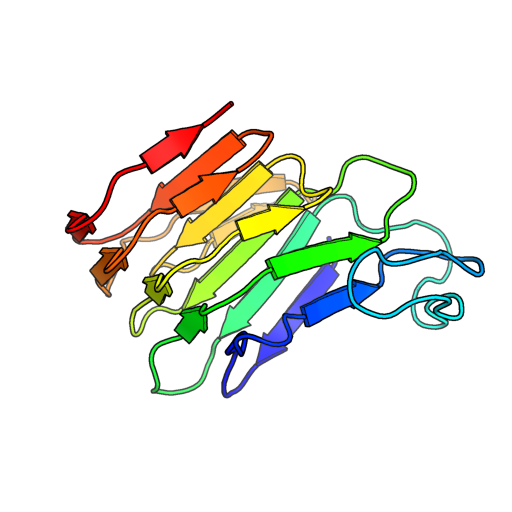O 1
ATOM 644 N N . SER A 1 87 ? -1.382 11.098 0.538 1.00 95.19 87 SER A N 1
ATOM 645 C CA . SER A 1 87 ? -1.679 11.215 -0.889 1.00 95.19 87 SER A CA 1
ATOM 646 C C . SER A 1 87 ? -1.168 10.003 -1.654 1.00 95.19 87 SER A C 1
ATOM 648 O O . SER A 1 87 ? -0.100 9.476 -1.341 1.00 95.19 87 SER A O 1
ATOM 650 N N . PHE A 1 88 ? -1.913 9.567 -2.663 1.00 95.88 88 PHE A N 1
ATOM 651 C CA . PHE A 1 88 ? -1.573 8.388 -3.462 1.00 95.88 88 PHE A CA 1
ATOM 652 C C . PHE A 1 88 ? -1.258 8.801 -4.895 1.00 95.88 88 PHE A C 1
ATOM 654 O O . PHE A 1 88 ? -2.074 9.455 -5.536 1.00 95.88 88 PHE A O 1
ATOM 661 N N . LEU A 1 89 ? -0.072 8.431 -5.386 1.00 94.69 89 LEU A N 1
ATOM 662 C CA . LEU A 1 89 ? 0.416 8.815 -6.710 1.00 94.69 89 LEU A CA 1
ATOM 663 C C . LEU A 1 89 ? 0.707 7.586 -7.569 1.00 94.69 89 LEU A C 1
ATOM 665 O O . LEU A 1 89 ? 1.410 6.675 -7.127 1.00 94.69 89 LEU A O 1
ATOM 669 N N . ASN A 1 90 ? 0.241 7.608 -8.822 1.00 93.88 90 ASN A N 1
ATOM 670 C CA . ASN A 1 90 ? 0.403 6.519 -9.796 1.00 93.88 90 ASN A CA 1
ATOM 671 C C . ASN A 1 90 ? -0.154 5.169 -9.303 1.00 93.88 90 ASN A C 1
ATOM 673 O O . ASN A 1 90 ? 0.295 4.105 -9.733 1.00 93.88 90 ASN A O 1
ATOM 677 N N . ILE A 1 91 ? -1.119 5.212 -8.385 1.00 95.56 91 ILE A N 1
ATOM 678 C CA . ILE A 1 91 ? -1.846 4.053 -7.871 1.00 95.56 91 ILE A CA 1
ATOM 679 C C . ILE A 1 91 ? -3.240 4.121 -8.478 1.00 95.56 91 ILE A C 1
ATOM 681 O O . ILE A 1 91 ? -3.930 5.115 -8.284 1.00 95.56 91 ILE A O 1
ATOM 685 N N . HIS A 1 92 ? -3.629 3.094 -9.232 1.00 94.62 92 HIS A N 1
ATOM 686 C CA . HIS A 1 92 ? -4.892 3.117 -9.969 1.00 94.62 92 HIS A CA 1
ATOM 687 C C . HIS A 1 92 ? -6.100 2.876 -9.059 1.00 94.62 92 HIS A C 1
ATOM 689 O O . HIS A 1 92 ? -7.106 3.568 -9.162 1.00 94.62 92 HIS A O 1
ATOM 695 N N . ASN A 1 93 ? -5.991 1.910 -8.151 1.00 94.62 93 ASN A N 1
ATOM 696 C CA . ASN A 1 93 ? -6.954 1.709 -7.078 1.00 94.62 93 ASN A CA 1
ATOM 697 C C . ASN A 1 93 ? -6.186 1.566 -5.765 1.00 94.62 93 ASN A C 1
ATOM 699 O O . ASN A 1 93 ? -5.356 0.664 -5.628 1.00 94.62 93 ASN A O 1
ATOM 703 N N . MET A 1 94 ? -6.452 2.449 -4.804 1.00 96.50 94 MET A N 1
ATOM 704 C CA . MET A 1 94 ? -5.942 2.319 -3.442 1.00 96.50 94 MET A CA 1
ATOM 705 C C . MET A 1 94 ? -7.051 1.791 -2.534 1.00 96.50 94 MET A C 1
ATOM 707 O O . MET A 1 94 ? -8.049 2.469 -2.325 1.00 96.50 94 MET A O 1
ATOM 711 N N . ALA A 1 95 ? -6.860 0.617 -1.940 1.00 96.81 95 ALA A N 1
ATOM 712 C CA . ALA A 1 95 ? -7.752 0.081 -0.920 1.00 96.81 95 ALA A CA 1
ATOM 713 C C . ALA A 1 95 ? -7.082 0.127 0.458 1.00 96.81 95 ALA A C 1
ATOM 715 O O . ALA A 1 95 ? -6.006 -0.434 0.679 1.00 96.81 95 ALA A O 1
ATOM 716 N N . LEU A 1 96 ? -7.740 0.776 1.413 1.00 98.12 96 LEU A N 1
ATOM 717 C CA . LEU A 1 96 ? -7.335 0.815 2.813 1.00 98.12 96 LEU A CA 1
ATOM 718 C C . LEU A 1 96 ? -8.292 -0.058 3.616 1.00 98.12 96 LEU A C 1
ATOM 720 O O . LEU A 1 96 ? -9.489 0.225 3.672 1.00 98.12 96 LEU A O 1
ATOM 724 N N . THR A 1 97 ? -7.787 -1.111 4.258 1.00 98.44 97 THR A N 1
ATOM 725 C CA . THR A 1 97 ? -8.642 -2.024 5.017 1.00 98.44 97 THR A CA 1
ATOM 726 C C . THR A 1 97 ? -8.097 -2.392 6.388 1.00 98.44 97 THR A C 1
ATOM 728 O O . THR A 1 97 ? -6.896 -2.558 6.591 1.00 98.44 97 THR A O 1
ATOM 731 N N . THR A 1 98 ? -9.014 -2.574 7.339 1.00 98.44 98 THR A N 1
ATOM 732 C CA . THR A 1 98 ? -8.733 -3.149 8.665 1.00 98.44 98 THR A CA 1
ATOM 733 C C . THR A 1 98 ? -9.216 -4.595 8.783 1.00 98.44 98 THR A C 1
ATOM 735 O O . THR A 1 98 ? -9.495 -5.107 9.873 1.00 98.44 98 THR A O 1
ATOM 738 N N . SER A 1 99 ? -9.331 -5.265 7.640 1.00 96.50 99 SER A N 1
ATOM 739 C CA . SER A 1 99 ? -9.665 -6.677 7.498 1.00 96.50 99 SER A CA 1
ATOM 740 C C . SER A 1 99 ? -8.615 -7.385 6.646 1.00 96.50 99 SER A C 1
ATOM 742 O O . SER A 1 99 ? -7.826 -6.740 5.963 1.00 96.50 99 SER A O 1
ATOM 744 N N . LYS A 1 100 ? -8.629 -8.719 6.648 1.00 95.00 100 LYS A N 1
ATOM 745 C CA . LYS A 1 100 ? -7.852 -9.481 5.669 1.00 95.00 100 LYS A CA 1
ATOM 746 C C . LYS A 1 100 ? -8.598 -9.497 4.325 1.00 95.00 100 LYS A C 1
ATOM 748 O O . LYS A 1 100 ? -9.782 -9.841 4.331 1.00 95.00 100 LYS A O 1
ATOM 753 N N . PRO A 1 101 ? -7.949 -9.156 3.199 1.00 95.12 101 PRO A N 1
ATOM 754 C CA . PRO A 1 101 ? -8.539 -9.336 1.879 1.00 95.12 101 PRO A CA 1
ATOM 755 C C . PRO A 1 101 ? -8.576 -10.821 1.498 1.00 95.12 101 PRO A C 1
ATOM 757 O O . PRO A 1 101 ? -7.670 -11.586 1.835 1.00 95.12 101 PRO A O 1
ATOM 760 N N . ILE A 1 102 ? -9.615 -11.216 0.767 1.00 94.75 102 ILE A N 1
ATOM 761 C CA . ILE A 1 102 ? -9.767 -12.546 0.175 1.00 94.75 102 ILE A CA 1
ATOM 762 C C . ILE A 1 102 ? -9.326 -12.436 -1.282 1.00 94.75 102 ILE A C 1
ATOM 764 O O . ILE A 1 102 ? -9.961 -11.736 -2.073 1.00 94.75 102 ILE A O 1
ATOM 768 N N . ILE A 1 103 ? -8.222 -13.101 -1.621 1.00 91.50 103 ILE A N 1
ATOM 769 C CA . ILE A 1 103 ? -7.620 -13.059 -2.956 1.00 91.50 103 ILE A CA 1
ATOM 770 C C . ILE A 1 103 ? -7.667 -14.458 -3.565 1.00 91.50 103 ILE A C 1
ATOM 772 O O . ILE A 1 103 ? -7.136 -15.404 -2.985 1.00 91.50 103 ILE A O 1
ATOM 776 N N . GLU A 1 104 ? -8.255 -14.575 -4.754 1.00 91.50 104 GLU A N 1
ATOM 777 C CA . GLU A 1 104 ? -8.335 -15.819 -5.525 1.00 91.50 104 GLU A CA 1
ATOM 778 C C . GLU A 1 104 ? -8.027 -15.535 -6.992 1.00 91.50 104 GLU A C 1
ATOM 780 O O . GLU A 1 104 ? 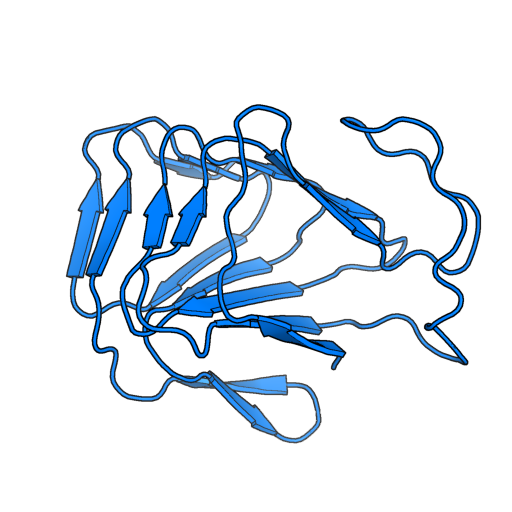-8.495 -14.542 -7.546 1.00 91.50 104 GLU A O 1
ATOM 785 N N . ASN A 1 105 ? -7.255 -16.414 -7.639 1.00 87.75 105 ASN A N 1
ATOM 786 C CA . ASN A 1 105 ? -6.848 -16.260 -9.043 1.00 87.75 105 ASN A CA 1
ATOM 787 C C . ASN A 1 105 ? -6.248 -14.878 -9.353 1.00 87.75 105 ASN A C 1
ATOM 789 O O . ASN A 1 105 ? -6.517 -14.288 -10.391 1.00 87.75 105 ASN A O 1
ATOM 793 N N . GLU A 1 106 ? -5.433 -14.370 -8.427 1.00 82.38 106 GLU A N 1
ATOM 794 C CA . GLU A 1 106 ? -4.788 -13.055 -8.497 1.00 82.38 106 GLU A CA 1
ATOM 795 C C . GLU A 1 106 ? -5.709 -11.826 -8.426 1.00 82.38 106 GLU A C 1
ATOM 797 O O . GLU A 1 106 ? -5.244 -10.702 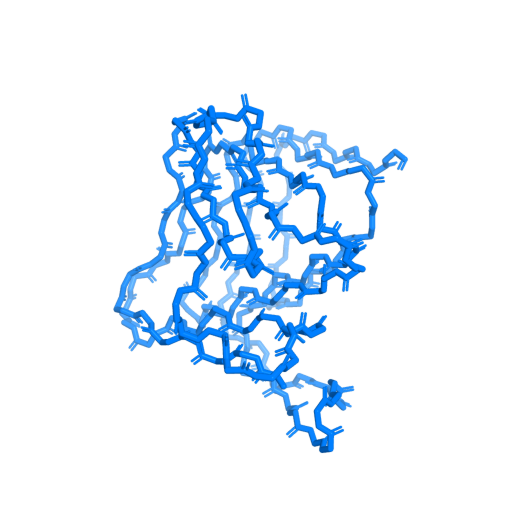-8.622 1.00 82.38 106 GLU A O 1
ATOM 802 N N . GLU A 1 107 ? -6.977 -12.021 -8.075 1.00 84.31 107 GLU A N 1
ATOM 803 C CA . GLU A 1 107 ? -7.986 -10.969 -7.971 1.00 84.31 107 GLU A CA 1
ATOM 804 C C . GLU A 1 107 ? -8.585 -10.899 -6.566 1.00 84.31 107 GLU A C 1
ATOM 806 O O . GLU A 1 107 ? -8.653 -11.894 -5.842 1.00 84.31 107 GLU A O 1
ATOM 811 N N . ILE A 1 108 ? -9.075 -9.718 -6.195 1.00 89.44 108 ILE A N 1
ATOM 812 C CA . ILE A 1 108 ? -9.822 -9.515 -4.953 1.00 89.44 108 ILE A CA 1
ATOM 813 C C . ILE A 1 108 ? -11.225 -10.099 -5.143 1.00 89.44 108 ILE A C 1
ATOM 815 O O . ILE A 1 108 ? -11.949 -9.703 -6.054 1.00 89.44 108 ILE A O 1
ATOM 819 N N . LYS A 1 109 ? -11.621 -11.033 -4.276 1.00 92.94 109 LYS A N 1
ATOM 820 C CA . LYS A 1 109 ? -12.990 -11.580 -4.234 1.00 92.94 109 LYS A CA 1
ATOM 821 C C . LYS A 1 109 ? -13.837 -10.967 -3.125 1.00 92.94 109 LYS A C 1
ATOM 823 O O . LYS A 1 109 ? -15.059 -11.057 -3.165 1.00 92.94 109 LYS A O 1
ATOM 828 N N . GLY A 1 110 ? -13.195 -10.331 -2.151 1.00 93.69 110 GLY A N 1
ATOM 829 C CA . GLY A 1 110 ? -13.862 -9.601 -1.086 1.00 93.69 110 GLY A CA 1
ATOM 830 C C . GLY A 1 110 ? -12.941 -9.355 0.099 1.00 93.69 110 GLY A C 1
ATOM 831 O O . GLY A 1 110 ? -11.721 -9.494 0.011 1.00 93.69 110 GLY A O 1
ATOM 832 N N . TYR A 1 111 ? -13.553 -9.022 1.228 1.00 95.94 111 TYR A N 1
ATOM 833 C CA . TYR A 1 111 ? -12.872 -8.692 2.472 1.00 95.94 111 TYR A CA 1
ATOM 834 C C . TYR A 1 111 ? -13.510 -9.457 3.631 1.00 95.94 111 TYR A C 1
ATOM 836 O O . TYR A 1 111 ? -14.731 -9.614 3.697 1.00 95.94 111 TYR A O 1
ATOM 844 N N . ASN A 1 112 ? -12.692 -9.929 4.570 1.00 96.06 112 ASN A N 1
ATOM 845 C CA . ASN A 1 112 ? -13.195 -10.433 5.843 1.00 96.06 112 ASN A CA 1
ATOM 846 C C . ASN A 1 112 ? -13.846 -9.297 6.655 1.00 96.06 112 ASN A C 1
ATOM 848 O O . ASN A 1 112 ? -13.748 -8.118 6.324 1.00 96.06 112 ASN A O 1
ATOM 852 N N . LYS A 1 113 ? -14.475 -9.640 7.784 1.00 96.44 113 LYS A N 1
ATOM 853 C CA . LYS A 1 113 ? -15.029 -8.634 8.698 1.00 96.44 113 LYS A CA 1
ATOM 854 C C . LYS A 1 113 ? -13.922 -7.683 9.201 1.00 96.44 113 LYS A C 1
ATOM 856 O O . LYS A 1 113 ? -12.956 -8.174 9.801 1.00 96.44 113 LYS A O 1
ATOM 861 N N . PRO A 1 114 ? -14.064 -6.358 9.009 1.00 96.50 114 PRO A N 1
ATOM 862 C CA . PRO A 1 114 ? -13.150 -5.371 9.575 1.00 96.50 114 PRO A CA 1
ATOM 863 C C . PRO A 1 114 ? -13.078 -5.439 11.099 1.00 96.50 114 PRO A C 1
ATOM 865 O O . PRO A 1 114 ? -14.053 -5.793 11.767 1.00 96.50 114 PRO A O 1
ATOM 868 N N . LYS A 1 115 ? -11.898 -5.129 11.644 1.00 93.81 115 LYS A N 1
ATOM 869 C CA . LYS A 1 115 ? -11.638 -5.144 13.092 1.00 93.81 115 LYS A CA 1
ATOM 870 C C . LYS A 1 115 ? -11.268 -3.767 13.630 1.00 93.81 115 LYS A C 1
ATOM 872 O O . LYS A 1 115 ? -11.779 -3.378 14.675 1.00 93.81 115 LYS A O 1
ATOM 877 N N . GLY A 1 116 ? -10.426 -3.036 12.909 1.00 95.00 116 GLY A N 1
ATOM 878 C CA . GLY A 1 116 ? -9.949 -1.709 13.295 1.00 95.00 116 GLY A CA 1
ATOM 879 C C . GLY A 1 116 ? -10.733 -0.560 12.663 1.00 95.00 116 GLY A C 1
ATOM 880 O O . GLY A 1 116 ? -11.598 -0.754 11.801 1.00 95.00 116 GLY A O 1
ATOM 881 N N . ASN A 1 117 ? -10.363 0.656 13.051 1.00 97.88 117 ASN A N 1
ATOM 882 C CA . ASN A 1 117 ? -10.930 1.896 12.528 1.00 97.88 117 ASN A CA 1
ATOM 883 C C . ASN A 1 117 ? -9.956 2.569 11.560 1.00 97.88 117 ASN A C 1
ATOM 885 O O . ASN A 1 117 ? -8.739 2.409 11.686 1.00 97.88 117 ASN A O 1
ATOM 889 N N . ILE A 1 118 ? -10.495 3.351 10.628 1.00 98.38 118 ILE A N 1
ATOM 890 C CA . ILE A 1 118 ? -9.705 4.243 9.779 1.00 98.38 118 ILE A CA 1
ATOM 891 C C . ILE A 1 118 ? -10.088 5.683 10.101 1.00 98.38 118 ILE A C 1
ATOM 893 O O . ILE A 1 118 ? -11.269 6.003 10.237 1.00 98.38 118 ILE A O 1
ATOM 897 N N . LYS A 1 119 ? -9.098 6.565 10.238 1.00 97.12 119 LYS A N 1
ATOM 898 C CA . LYS A 1 119 ? -9.346 7.995 10.448 1.00 97.12 119 LYS A CA 1
ATOM 899 C C . LYS A 1 119 ? -8.497 8.857 9.528 1.00 97.12 119 LYS A C 1
ATOM 901 O O . LYS A 1 119 ? -7.319 8.564 9.345 1.00 97.12 119 LYS A O 1
ATOM 906 N N . SER A 1 120 ? -9.084 9.925 8.997 1.00 95.62 120 SER A N 1
ATOM 907 C CA . SER A 1 120 ? -8.364 10.999 8.314 1.00 95.62 120 SER A CA 1
ATOM 908 C C . SER A 1 120 ? -8.354 12.246 9.186 1.00 95.62 120 SER A C 1
ATOM 910 O O . SER A 1 120 ? -9.415 12.729 9.569 1.00 95.62 120 SER A O 1
ATOM 912 N N . LEU A 1 121 ? -7.170 12.748 9.527 1.00 93.19 121 LEU A N 1
ATOM 913 C CA . LEU A 1 121 ? -6.980 13.931 10.376 1.00 93.19 121 LEU A CA 1
ATOM 914 C C . LEU A 1 121 ? -6.865 15.223 9.563 1.00 93.19 121 LEU A C 1
ATOM 916 O O . LEU A 1 121 ? -7.172 16.303 10.055 1.00 93.19 121 LEU A O 1
ATOM 920 N N . LYS A 1 122 ? -6.394 15.111 8.321 1.00 90.88 122 LYS A N 1
ATOM 921 C CA . LYS A 1 122 ? -6.244 16.217 7.371 1.00 90.88 122 LYS A CA 1
ATOM 922 C C . LYS A 1 122 ? -6.802 15.799 6.017 1.00 90.88 122 LYS A C 1
ATOM 924 O O . LYS A 1 122 ? -7.407 14.732 5.898 1.00 90.88 122 LYS A O 1
ATOM 92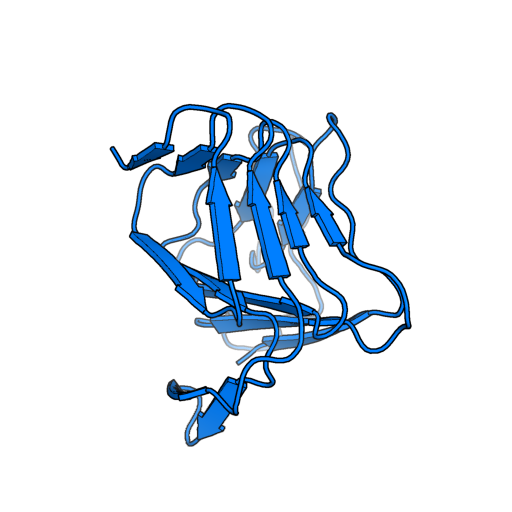9 N N . GLU A 1 123 ? -6.584 16.650 5.021 1.00 87.38 123 GLU A N 1
ATOM 930 C CA . GLU A 1 123 ? -6.966 16.375 3.646 1.00 87.38 123 GLU A CA 1
ATOM 931 C C . GLU A 1 123 ? -6.392 15.038 3.159 1.00 87.38 123 GLU A C 1
ATOM 933 O O . GLU A 1 123 ? -5.210 14.736 3.357 1.00 87.38 123 GLU A O 1
ATOM 938 N N . LEU A 1 124 ? -7.254 14.240 2.537 1.00 87.25 124 LEU A N 1
ATOM 939 C CA . LEU A 1 124 ? -6.902 13.004 1.856 1.00 87.25 124 LEU A CA 1
ATOM 940 C C . LEU A 1 124 ? -7.050 13.223 0.354 1.00 87.25 124 LEU A C 1
ATOM 942 O O . LEU A 1 124 ? -8.150 13.523 -0.109 1.00 87.25 124 LEU A O 1
ATOM 946 N N . ASN A 1 125 ? -5.953 13.054 -0.386 1.00 84.06 125 ASN A N 1
ATOM 947 C CA . ASN A 1 125 ? -5.911 13.309 -1.824 1.00 84.06 125 ASN A CA 1
ATOM 948 C C . ASN A 1 125 ? -5.600 12.028 -2.609 1.00 84.06 125 ASN A C 1
ATOM 950 O O . ASN A 1 125 ? -4.626 11.324 -2.326 1.00 84.06 125 ASN A O 1
ATOM 954 N N . THR A 1 126 ? -6.391 11.749 -3.639 1.00 82.19 126 THR A N 1
ATOM 955 C CA . THR A 1 126 ? -6.079 10.721 -4.635 1.00 82.19 126 THR A CA 1
ATOM 956 C C . THR A 1 126 ? -6.465 11.208 -6.028 1.00 82.19 126 THR A C 1
ATOM 958 O O . THR A 1 126 ? -7.488 11.868 -6.194 1.00 82.19 126 THR A O 1
ATOM 961 N N . ASP A 1 127 ? -5.620 10.891 -7.008 1.00 78.31 127 ASP A N 1
ATOM 962 C CA . ASP A 1 127 ? -5.849 11.217 -8.422 1.00 78.31 127 ASP A CA 1
ATOM 963 C C . ASP A 1 127 ? -6.739 10.168 -9.130 1.00 78.31 127 ASP A C 1
ATOM 965 O O . ASP A 1 127 ? -6.991 10.277 -10.323 1.00 78.31 127 ASP A O 1
ATOM 969 N N . GLU A 1 128 ? -7.121 9.093 -8.430 1.00 88.06 128 GLU A N 1
ATOM 970 C CA . GLU A 1 128 ? -7.810 7.920 -8.982 1.00 88.06 128 GLU A CA 1
ATOM 971 C C . GLU A 1 128 ? -8.769 7.330 -7.918 1.00 88.06 128 GLU A C 1
ATOM 973 O O . GLU A 1 128 ? -9.279 8.041 -7.051 1.00 88.06 128 GLU A O 1
ATOM 978 N N . ASN A 1 129 ? -9.046 6.023 -7.949 1.00 9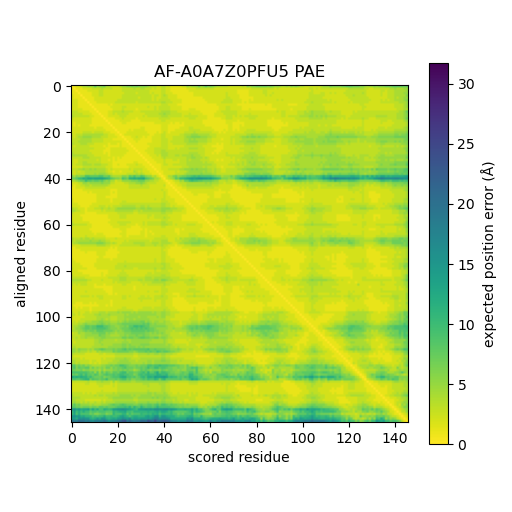2.00 129 ASN A N 1
ATOM 979 C CA . ASN A 1 129 ? -10.016 5.400 -7.052 1.00 92.00 129 ASN A CA 1
ATOM 980 C C . ASN A 1 129 ? -9.443 5.125 -5.653 1.00 92.00 129 ASN A C 1
ATOM 982 O O . ASN A 1 129 ? -8.349 4.571 -5.493 1.00 92.00 129 ASN A O 1
ATOM 986 N N . LEU A 1 130 ? -10.259 5.403 -4.634 1.00 93.56 130 LEU A N 1
ATOM 987 C CA . LEU A 1 130 ? -9.992 5.078 -3.237 1.00 93.56 130 LEU A CA 1
ATOM 988 C C . LEU A 1 130 ? -11.141 4.258 -2.645 1.00 93.56 130 LEU A C 1
ATOM 990 O O . LEU A 1 130 ? -12.293 4.686 -2.653 1.00 93.56 130 LEU A O 1
ATOM 994 N N . GLU A 1 131 ? -10.802 3.116 -2.055 1.00 94.81 131 GLU A N 1
ATOM 995 C CA . GLU A 1 131 ? -11.720 2.260 -1.310 1.00 94.81 131 GLU A CA 1
ATOM 996 C C . GLU A 1 131 ? -11.310 2.203 0.170 1.00 94.81 131 GLU A C 1
ATOM 998 O O . GLU A 1 131 ? -10.135 2.033 0.506 1.00 94.81 131 GLU A O 1
ATOM 1003 N N . ILE A 1 132 ? -12.279 2.341 1.079 1.00 95.75 132 ILE A N 1
ATOM 1004 C CA . ILE A 1 132 ? -12.061 2.285 2.531 1.00 95.75 132 ILE A CA 1
ATOM 1005 C C . ILE A 1 132 ? -12.958 1.198 3.124 1.00 95.75 132 ILE A C 1
ATOM 1007 O O . ILE A 1 132 ? -14.181 1.317 3.112 1.00 95.75 132 ILE A O 1
ATOM 1011 N N . ILE A 1 133 ? -12.345 0.157 3.692 1.00 97.50 133 ILE A N 1
ATOM 1012 C CA . ILE A 1 133 ? -13.033 -1.008 4.258 1.00 97.50 133 ILE A CA 1
ATOM 1013 C C . ILE A 1 133 ? -12.651 -1.163 5.734 1.00 97.50 133 ILE A C 1
ATOM 1015 O O . ILE A 1 133 ? -11.650 -1.800 6.079 1.00 97.50 133 ILE A O 1
ATOM 1019 N N . ALA A 1 134 ? -13.455 -0.584 6.624 1.00 97.56 134 ALA A N 1
ATOM 1020 C CA . ALA A 1 134 ? -13.174 -0.519 8.058 1.00 97.56 134 ALA A CA 1
ATOM 1021 C C . ALA A 1 134 ? -14.427 -0.731 8.916 1.00 97.56 134 ALA A C 1
ATOM 1023 O O . ALA A 1 134 ? -15.546 -0.624 8.422 1.00 97.56 134 ALA A O 1
ATOM 1024 N N . SER A 1 135 ? -14.244 -0.989 10.217 1.00 96.25 135 SER A N 1
ATOM 1025 C CA . SER A 1 135 ? -15.363 -1.023 11.172 1.00 96.25 135 SER A CA 1
ATOM 1026 C C . SER A 1 135 ? -16.016 0.351 11.286 1.00 96.25 135 SER A C 1
ATOM 1028 O O . SER A 1 135 ? -17.236 0.467 11.336 1.00 96.25 135 SER A O 1
ATOM 1030 N N . THR A 1 136 ? -15.184 1.393 11.317 1.00 96.81 136 THR A N 1
ATOM 1031 C CA . THR A 1 136 ? -15.608 2.787 11.215 1.00 96.81 136 THR A CA 1
ATOM 1032 C C . THR A 1 136 ? -14.598 3.574 10.389 1.00 96.81 136 THR A C 1
ATOM 1034 O O . THR A 1 136 ? -13.398 3.279 10.410 1.00 96.81 136 THR A O 1
ATOM 1037 N N . PHE A 1 137 ? -15.097 4.583 9.678 1.00 96.12 137 PHE A N 1
ATOM 1038 C CA . PHE A 1 137 ? -14.288 5.604 9.031 1.00 96.12 137 PHE A CA 1
ATOM 1039 C C . PHE A 1 137 ? -14.708 6.981 9.548 1.00 96.12 137 PHE A C 1
ATOM 1041 O O . PHE A 1 137 ? -15.895 7.307 9.534 1.00 96.12 137 PHE A O 1
ATOM 1048 N N . LYS A 1 138 ? -13.745 7.779 10.021 1.00 95.31 138 LYS A N 1
ATOM 1049 C CA . LYS A 1 138 ? -13.970 9.164 10.459 1.00 95.31 138 LYS A CA 1
ATOM 1050 C C . LYS A 1 138 ? -13.042 10.100 9.695 1.00 95.31 138 LYS A C 1
ATOM 1052 O O . LYS A 1 138 ? -11.835 9.877 9.690 1.00 95.31 138 LYS A O 1
ATOM 1057 N N . SER A 1 139 ? -13.583 11.168 9.120 1.00 92.81 139 SER A N 1
ATOM 1058 C CA . SER A 1 139 ? -12.782 12.239 8.523 1.00 92.81 139 SER A CA 1
ATOM 1059 C C . SER A 1 139 ? -12.938 13.525 9.323 1.00 92.81 139 SER A C 1
ATOM 1061 O O . SER A 1 139 ? -14.056 13.922 9.646 1.00 92.81 139 SER A O 1
ATOM 1063 N N . GLU A 1 140 ? -11.816 14.148 9.659 1.00 91.50 140 GLU A N 1
ATOM 1064 C CA . GLU A 1 140 ? -11.729 15.480 10.269 1.00 91.50 140 GLU A CA 1
ATOM 1065 C C . GLU A 1 140 ? -11.268 16.538 9.253 1.00 91.50 140 GLU A C 1
ATOM 1067 O O . GLU A 1 140 ? -11.430 17.729 9.502 1.00 91.50 140 GLU A O 1
ATOM 1072 N N . GLY A 1 141 ? -10.741 16.108 8.100 1.00 82.88 141 GLY A N 1
ATOM 1073 C CA . GLY A 1 141 ? -10.411 16.959 6.957 1.00 82.88 141 GLY A CA 1
ATOM 1074 C C . GLY A 1 141 ? -11.212 16.603 5.703 1.00 82.88 141 GLY A C 1
ATOM 1075 O O . GLY A 1 141 ? -11.975 15.631 5.687 1.00 82.88 141 GLY A O 1
ATOM 1076 N N . ASP A 1 142 ? -11.008 17.388 4.647 1.00 84.12 142 ASP A N 1
ATOM 1077 C CA . ASP A 1 142 ? -11.646 17.169 3.348 1.00 84.12 142 ASP A CA 1
ATOM 1078 C C . ASP A 1 142 ? -11.124 15.899 2.663 1.00 84.12 142 ASP A C 1
ATOM 1080 O O . ASP A 1 142 ? -9.975 15.487 2.834 1.00 84.12 142 ASP A O 1
ATOM 1084 N N . ILE A 1 143 ? -11.973 15.276 1.852 1.00 82.62 143 ILE A N 1
ATOM 1085 C CA . ILE A 1 143 ? -11.586 14.157 0.994 1.00 82.62 143 ILE A CA 1
ATOM 1086 C C . ILE A 1 143 ? -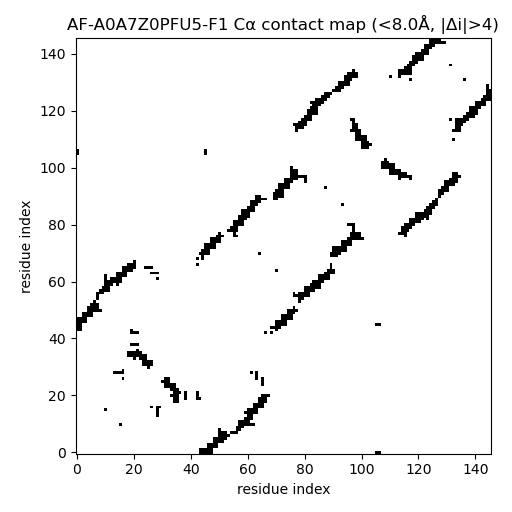11.724 14.639 -0.441 1.00 82.62 143 ILE A C 1
ATOM 1088 O O . ILE A 1 143 ? -12.830 14.960 -0.877 1.00 82.62 143 ILE A O 1
ATOM 1092 N N . LYS A 1 144 ? -10.608 14.687 -1.168 1.00 80.81 144 LYS A N 1
ATOM 1093 C CA . LYS A 1 144 ? -10.592 15.010 -2.592 1.00 80.81 144 LYS A CA 1
ATOM 1094 C C . LYS A 1 144 ? -10.234 13.769 -3.392 1.00 80.81 144 LYS A C 1
ATOM 1096 O O . LYS A 1 144 ? -9.144 13.211 -3.267 1.00 80.81 144 LYS A O 1
ATOM 1101 N N . VAL A 1 145 ? -11.195 13.365 -4.208 1.00 74.31 145 VAL A N 1
ATOM 1102 C CA . VAL A 1 145 ? -11.049 12.355 -5.252 1.00 74.31 145 VAL A CA 1
ATOM 1103 C C . VAL A 1 145 ? -11.219 13.126 -6.555 1.00 74.31 145 VAL A C 1
ATOM 1105 O O . VAL A 1 145 ? -12.302 13.671 -6.786 1.00 74.31 145 VAL A O 1
ATOM 1108 N N . CYS A 1 146 ? -10.130 13.291 -7.303 1.00 59.28 14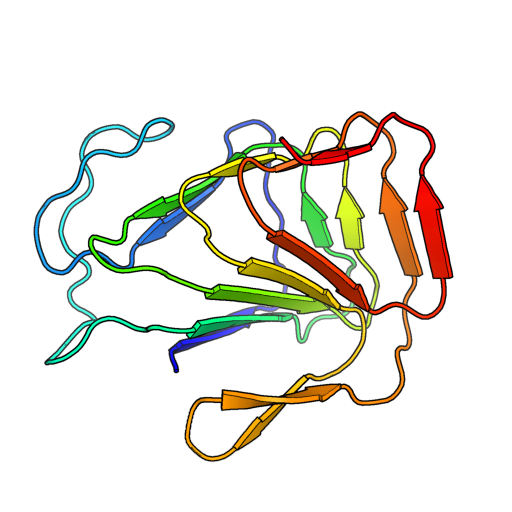6 CYS A N 1
ATOM 1109 C CA . CYS A 1 146 ? -10.077 14.128 -8.504 1.00 59.28 146 CYS A CA 1
ATOM 1110 C C . CYS A 1 146 ? -10.237 13.303 -9.781 1.00 59.28 146 CYS A C 1
ATOM 1112 O O . CYS A 1 146 ? -9.731 12.163 -9.803 1.00 59.28 146 CYS A O 1
#

Mean predicted aligned error: 3.35 Å

InterPro domains:
  IPR008638 Filamentous haemagglutinin FhaB/tRNA nuclease CdiA-like, TPS domain [PF05860] (2-143)
  IPR008638 Filamentous haemagglutinin FhaB/tRNA nuclease CdiA-like, TPS domain [SM00912] (1-106)
  IPR008638 Filamentous haemagglutinin FhaB/tRNA nuclease CdiA-like, TPS domain [TIGR01901] (4-101)
  IPR011050 Pectin lyase fold/virulence factor [SSF51126] (2-144)
  IPR012334 Pectin lyase fold [G3DSA:2.160.20.10] (1-146)

pLDDT: mean 94.3, std 5.49, range [59.28, 98.75]

Organism: NCBI:txid1384509

Foldseek 3Di:
DAEDEDQAAEAAQLGEEAQQAQAWDQDPRPGIDGHDPVDDDDGQQEYEYHHPHQDEYEYAHEYEYDDPDAHAYEYEALNEYEAEPYEYYSHAEYEYANFDFDADPSDTPGTDQRRYEYEYCEEYYYQHHYHYYHPYYYYPYHYDHD

Secondary structure (DSSP, 8-state):
-EEEEES---B-TT-EEEE--SS-EEETTTEEE---TT-SSS--SEEEEEE-SSSPEEE-SEEEEE-SS--EEEEE-TT-EEESS-EEES-SEEEEESS-EEEETTEEEEEPPP-SEEEESS-EEESSEEEEESSEEEESS-EEE-

Sequence (146 aa):
VSHSTFKEFNVSEKGAVINNAKNIARSRIAGLINGNNNIKDTRAKLALLDVTGLEESKLKGILEALSKDKLDVILSNPNGITLDGASFLNIHNMALTTSKPIIENEEIKGYNKPKGNIKSLKELNTDENLEIIASTFKSEGDIKVC

Nearest PDB structures (foldseek):
  5kkd-assembly1_B  TM=9.137E-01  e=5.448E-11  Proteus mirabilis
  5keh-assembly1_A-2  TM=9.294E-01  e=3.953E-10  Proteus mirabilis
  4w8t-assembly1_A-2  TM=9.267E-01  e=3.953E-10  Proteus mirabilis
  5kf3-assembly1_A-2  TM=9.238E-01  e=1.154E-09  Proteus mirabilis
  6pyk-assembly1_A-2  TM=9.275E-01  e=1.971E-09  Proteus mirabilis